Protein AF-F3BYM1-F1 (afdb_monomer_lite)

pLDDT: mean 88.43, std 6.04, range [59.56, 96.56]

Structure (mmCIF, N/CA/C/O backbone):
data_AF-F3BYM1-F1
#
_entry.id   AF-F3BYM1-F1
#
loop_
_atom_site.group_PDB
_atom_site.id
_atom_site.type_symbol
_atom_site.label_atom_id
_atom_site.label_alt_id
_atom_site.label_comp_id
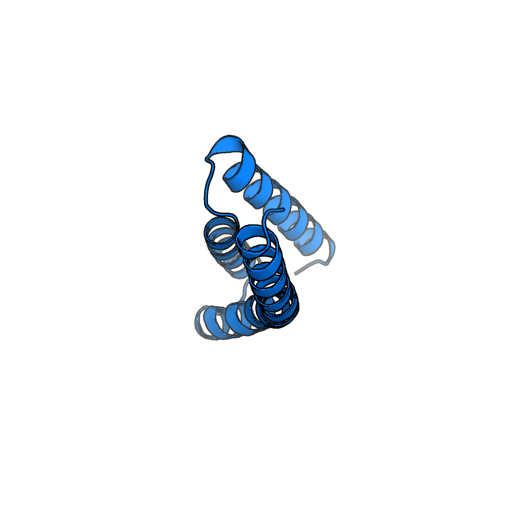_atom_site.label_asym_id
_atom_site.label_entity_id
_atom_site.label_seq_id
_atom_site.pdbx_PDB_ins_code
_atom_site.Cartn_x
_atom_site.Cartn_y
_atom_site.Cartn_z
_atom_site.occupancy
_atom_site.B_iso_or_equiv
_atom_site.auth_seq_id
_atom_site.auth_comp_id
_atom_site.auth_asym_id
_atom_site.auth_atom_id
_atom_site.pdbx_PDB_model_num
ATOM 1 N N . MET A 1 1 ? 15.312 -1.617 -15.768 1.00 59.56 1 MET A N 1
ATOM 2 C CA . MET A 1 1 ? 14.209 -0.761 -16.259 1.00 59.56 1 MET A CA 1
ATOM 3 C C . MET A 1 1 ? 14.581 0.685 -15.988 1.00 59.56 1 MET A C 1
ATOM 5 O O . MET A 1 1 ? 15.159 0.943 -14.939 1.00 59.56 1 MET A O 1
ATOM 9 N N . THR A 1 2 ? 14.337 1.608 -16.917 1.00 83.06 2 THR A N 1
ATOM 10 C CA . THR A 1 2 ? 14.634 3.030 -16.688 1.00 83.06 2 THR A CA 1
ATOM 11 C C . THR A 1 2 ? 13.706 3.591 -15.597 1.00 83.06 2 THR A C 1
ATOM 13 O O . THR A 1 2 ? 12.532 3.215 -15.563 1.00 83.06 2 THR A O 1
ATOM 16 N N . PRO A 1 3 ? 14.175 4.489 -14.707 1.00 82.31 3 PRO A N 1
ATOM 17 C CA . PRO A 1 3 ? 13.346 5.063 -13.637 1.00 82.31 3 PRO A CA 1
ATOM 18 C C . PRO A 1 3 ? 12.056 5.717 -14.153 1.00 82.31 3 PRO A C 1
ATOM 20 O O . PRO A 1 3 ? 11.002 5.606 -13.533 1.00 82.31 3 PRO A O 1
ATOM 23 N N . LEU A 1 4 ? 12.128 6.323 -15.343 1.00 86.38 4 LEU A N 1
ATOM 24 C CA . LEU A 1 4 ? 10.989 6.934 -16.027 1.00 86.38 4 LEU A CA 1
ATOM 25 C C . LEU A 1 4 ? 9.864 5.922 -16.309 1.00 86.38 4 LEU A C 1
ATOM 27 O O . LEU A 1 4 ? 8.691 6.226 -16.117 1.00 86.38 4 LEU A O 1
ATOM 31 N N . MET A 1 5 ? 10.218 4.698 -16.715 1.00 84.31 5 MET A N 1
ATOM 32 C CA . MET A 1 5 ? 9.249 3.639 -17.002 1.00 84.31 5 MET A CA 1
ATOM 33 C C . MET A 1 5 ? 8.510 3.204 -15.732 1.00 84.31 5 MET A C 1
ATOM 35 O O . MET A 1 5 ? 7.299 3.013 -15.772 1.00 84.31 5 MET A O 1
ATOM 39 N N . LEU A 1 6 ? 9.204 3.114 -14.593 1.00 84.69 6 LEU A N 1
ATOM 40 C CA . LEU A 1 6 ? 8.582 2.754 -13.314 1.00 84.69 6 LEU A CA 1
ATOM 41 C C . LEU A 1 6 ? 7.596 3.823 -12.830 1.00 84.69 6 LEU A C 1
ATOM 43 O O . LEU A 1 6 ? 6.524 3.476 -12.344 1.00 84.69 6 LEU A O 1
ATOM 47 N N . MET A 1 7 ? 7.912 5.111 -13.006 1.00 87.44 7 MET A N 1
ATOM 48 C CA . MET A 1 7 ? 6.990 6.199 -12.652 1.00 87.44 7 MET A CA 1
ATOM 49 C C . MET A 1 7 ? 5.721 6.176 -13.511 1.00 87.44 7 MET A C 1
ATOM 51 O O . MET A 1 7 ? 4.625 6.361 -12.985 1.00 87.44 7 MET A O 1
ATOM 55 N N . ILE A 1 8 ? 5.853 5.898 -14.812 1.00 90.06 8 ILE A N 1
ATOM 56 C CA . ILE A 1 8 ? 4.705 5.767 -15.720 1.00 90.06 8 ILE A CA 1
ATOM 57 C C . ILE A 1 8 ? 3.847 4.560 -15.331 1.00 90.06 8 ILE A C 1
ATOM 59 O O . ILE A 1 8 ? 2.629 4.687 -15.229 1.00 90.06 8 ILE A O 1
ATOM 63 N N . VAL A 1 9 ? 4.467 3.405 -15.064 1.00 88.50 9 VAL A N 1
ATOM 64 C CA . VAL A 1 9 ? 3.756 2.187 -14.641 1.00 88.50 9 VAL A CA 1
ATOM 65 C C . VAL A 1 9 ? 3.051 2.400 -13.297 1.00 88.50 9 VAL A C 1
ATOM 67 O O . VAL A 1 9 ? 1.897 2.004 -13.148 1.00 88.50 9 VAL A O 1
ATOM 70 N N . ALA A 1 10 ? 3.692 3.077 -12.341 1.00 87.06 10 ALA A N 1
ATOM 71 C CA . ALA A 1 10 ? 3.082 3.417 -11.058 1.00 87.06 10 ALA A CA 1
ATOM 72 C C . ALA A 1 10 ? 1.886 4.369 -11.226 1.00 87.06 10 ALA A C 1
ATOM 74 O O . ALA A 1 10 ? 0.814 4.111 -10.679 1.00 87.06 10 ALA A O 1
ATOM 75 N N . GLY A 1 11 ? 2.036 5.431 -12.024 1.00 92.12 11 GLY A N 1
ATOM 76 C CA . GLY A 1 11 ? 0.952 6.368 -12.324 1.00 92.12 11 GLY A CA 1
ATOM 77 C C . GLY A 1 11 ? -0.231 5.690 -13.020 1.00 92.12 11 GLY A C 1
ATOM 78 O O . GLY A 1 11 ? -1.380 5.881 -12.620 1.00 92.12 11 GLY A O 1
ATOM 79 N N . ALA A 1 12 ? 0.045 4.831 -14.004 1.00 92.25 12 ALA A N 1
ATOM 80 C CA . ALA A 1 12 ? -0.970 4.031 -14.683 1.00 92.25 12 ALA A CA 1
ATOM 81 C C . ALA A 1 12 ? -1.665 3.047 -13.728 1.00 92.25 12 ALA A C 1
ATOM 83 O O . ALA A 1 12 ? -2.882 2.893 -13.790 1.00 92.25 12 ALA A O 1
ATOM 84 N N . GLY A 1 13 ? -0.920 2.428 -12.807 1.00 90.75 13 GLY A N 1
ATOM 85 C CA . GLY A 1 13 ? -1.470 1.559 -11.768 1.00 90.75 13 GLY A CA 1
ATOM 86 C C . GLY A 1 13 ? -2.444 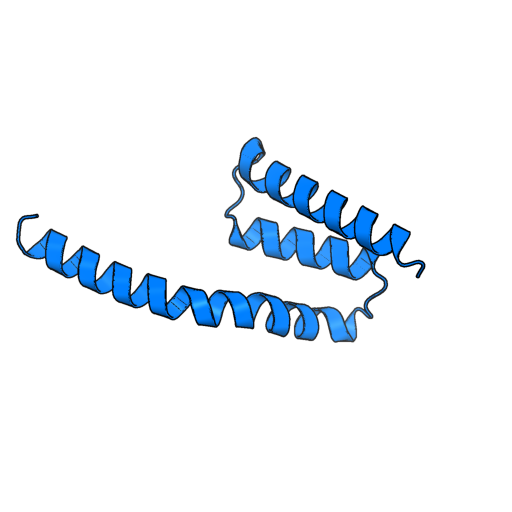2.293 -10.845 1.00 90.75 13 GLY A C 1
ATOM 87 O O . GLY A 1 13 ? -3.554 1.816 -10.621 1.00 90.75 13 GLY A O 1
ATOM 88 N N . ILE A 1 14 ? -2.082 3.487 -10.366 1.00 92.62 14 ILE A N 1
ATOM 89 C CA . ILE A 1 14 ? -2.971 4.313 -9.531 1.00 92.62 14 ILE A CA 1
ATOM 90 C C . ILE A 1 14 ? -4.233 4.701 -10.307 1.00 92.62 14 ILE A C 1
ATOM 92 O O . ILE A 1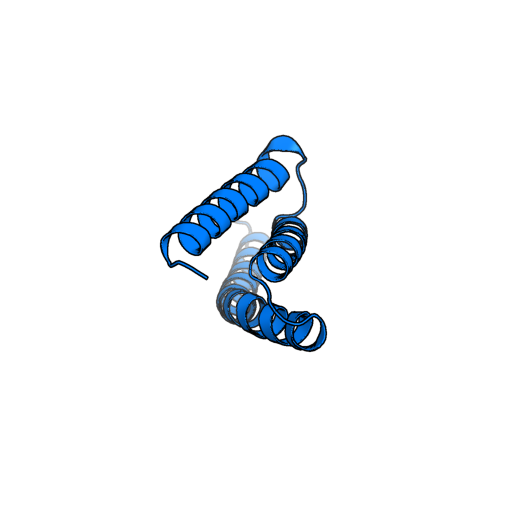 14 ? -5.340 4.554 -9.789 1.00 92.62 14 ILE A O 1
ATOM 96 N N . ALA A 1 15 ? -4.089 5.150 -11.557 1.00 93.88 15 ALA A N 1
ATOM 97 C CA . ALA A 1 15 ? -5.228 5.492 -12.405 1.00 93.88 15 ALA A CA 1
ATOM 98 C C . ALA A 1 15 ? -6.162 4.288 -12.621 1.00 93.88 15 ALA A C 1
ATOM 100 O O . ALA A 1 15 ? -7.380 4.427 -12.511 1.00 93.88 15 ALA A O 1
ATOM 101 N N . LEU A 1 16 ? -5.598 3.100 -12.860 1.00 92.44 16 LEU A N 1
ATOM 102 C CA . LEU A 1 16 ? -6.349 1.857 -13.014 1.00 92.44 16 LEU A CA 1
ATOM 103 C C . LEU A 1 16 ? -7.088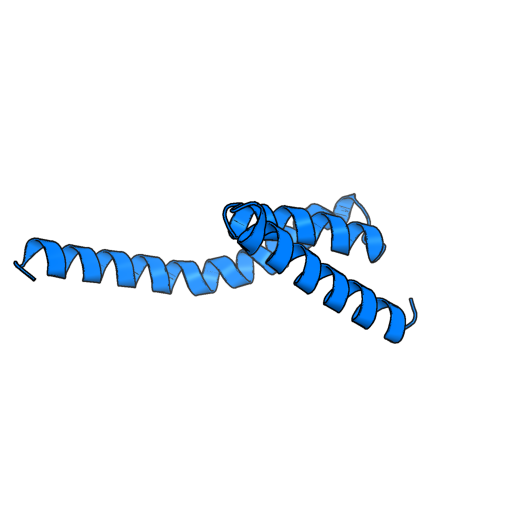 1.477 -11.722 1.00 92.44 16 LEU A C 1
ATOM 105 O O . LEU A 1 16 ? -8.267 1.134 -11.779 1.00 92.44 16 LEU A O 1
ATOM 109 N N . LEU A 1 17 ? -6.439 1.592 -10.559 1.00 91.12 17 LEU A N 1
ATOM 110 C CA . LEU A 1 17 ? -7.059 1.336 -9.255 1.00 91.12 17 LEU A CA 1
ATOM 111 C C . LEU A 1 17 ? -8.246 2.265 -9.022 1.00 91.12 17 LEU A C 1
ATOM 113 O O . LEU A 1 17 ? -9.347 1.793 -8.735 1.00 91.12 17 LEU A O 1
ATOM 117 N N . LEU A 1 18 ? -8.040 3.573 -9.185 1.00 92.94 18 LEU A N 1
ATOM 118 C CA . LEU A 1 18 ? -9.102 4.564 -9.024 1.00 92.94 18 LEU A CA 1
ATOM 119 C C . LEU A 1 18 ? -10.250 4.296 -9.995 1.00 92.94 18 LEU A C 1
ATOM 121 O O . LEU A 1 18 ? -11.411 4.349 -9.603 1.00 92.94 18 LEU A O 1
ATOM 125 N N . PHE A 1 19 ? -9.951 3.934 -11.240 1.00 94.12 19 PHE A N 1
ATOM 126 C CA . PHE A 1 19 ? -10.966 3.587 -12.224 1.00 94.12 19 PHE A CA 1
ATOM 127 C C . PHE A 1 19 ? -11.781 2.346 -11.825 1.00 94.12 19 PHE A C 1
ATOM 129 O O . PHE A 1 19 ? -13.010 2.371 -11.922 1.00 94.12 19 PHE A O 1
ATOM 136 N N . LEU A 1 20 ? -11.137 1.284 -11.327 1.00 90.50 20 LEU A N 1
ATOM 137 C CA . LEU A 1 20 ? -11.826 0.077 -10.850 1.00 90.50 20 LEU A CA 1
ATOM 138 C C . LEU A 1 20 ? -12.736 0.369 -9.650 1.00 90.50 20 LEU A C 1
ATOM 140 O O . LEU A 1 20 ? -13.870 -0.110 -9.604 1.00 90.50 20 LEU A O 1
ATOM 144 N N . VAL A 1 21 ? -12.260 1.164 -8.694 1.00 93.06 21 VAL A N 1
ATOM 145 C CA . VAL A 1 21 ? -13.019 1.480 -7.477 1.00 93.06 21 VAL A CA 1
ATOM 146 C C . VAL A 1 21 ? -14.163 2.450 -7.775 1.00 93.06 21 VAL A C 1
ATOM 148 O O . VAL A 1 21 ? -15.290 2.219 -7.348 1.00 93.06 21 VAL A O 1
ATOM 151 N N . LEU A 1 22 ? -13.907 3.514 -8.540 1.00 92.75 22 LEU A N 1
ATOM 152 C CA . LEU A 1 22 ? -14.887 4.576 -8.777 1.00 92.75 22 LEU A CA 1
ATOM 153 C C . LEU A 1 22 ? -15.930 4.193 -9.832 1.00 92.75 22 LEU A C 1
ATOM 155 O O . LEU A 1 22 ? -17.113 4.468 -9.646 1.00 92.75 22 LEU A O 1
ATOM 159 N N . LYS A 1 23 ? -15.515 3.567 -10.943 1.00 91.12 23 LYS A N 1
ATOM 160 C CA . LYS A 1 23 ? -16.425 3.254 -12.057 1.00 91.12 23 LYS A CA 1
ATOM 161 C C . LYS A 1 23 ? -17.095 1.896 -11.900 1.00 91.12 23 LYS A C 1
ATOM 163 O O . LYS A 1 23 ? -18.306 1.794 -12.067 1.00 91.12 23 LYS A O 1
ATOM 168 N N . TYR A 1 24 ? -16.315 0.862 -11.594 1.00 88.50 24 TYR A N 1
ATOM 169 C CA . TYR A 1 24 ? -16.821 -0.511 -11.498 1.00 88.50 24 TYR A CA 1
ATOM 170 C C . TYR A 1 24 ? -17.280 -0.899 -10.090 1.00 88.50 24 TYR A C 1
ATOM 172 O O . TYR A 1 24 ? -17.821 -1.987 -9.916 1.00 88.50 24 TYR A O 1
ATOM 180 N N . LYS A 1 25 ? -17.106 -0.016 -9.095 1.00 84.62 25 LYS A N 1
ATOM 181 C CA . LYS A 1 25 ? -17.509 -0.244 -7.699 1.00 84.62 25 LYS A CA 1
ATOM 182 C C . LYS A 1 25 ? -16.935 -1.537 -7.107 1.00 84.62 25 LYS A C 1
ATOM 184 O O . LYS A 1 25 ? -17.566 -2.166 -6.260 1.00 84.62 25 LYS A O 1
ATOM 189 N N . PHE A 1 26 ? -15.740 -1.944 -7.539 1.00 87.06 26 PHE A N 1
ATOM 190 C CA . PHE A 1 26 ? -15.044 -3.059 -6.900 1.00 87.06 26 PHE A CA 1
ATOM 191 C C . PHE A 1 26 ? -14.700 -2.707 -5.449 1.00 87.06 26 PHE A C 1
ATOM 193 O O . PHE A 1 26 ? -14.311 -1.575 -5.152 1.00 87.06 26 PHE A O 1
ATOM 200 N N . GLN A 1 27 ? -14.775 -3.704 -4.560 1.00 88.50 27 GLN A N 1
ATOM 201 C CA . GLN A 1 27 ? -14.238 -3.609 -3.202 1.00 88.50 27 GLN A CA 1
ATOM 202 C C . GLN A 1 27 ? -12.781 -3.104 -3.290 1.00 88.50 27 GLN A C 1
ATOM 204 O O . GLN A 1 27 ? -11.980 -3.745 -3.982 1.00 88.50 27 GLN A O 1
ATOM 209 N N . PRO A 1 28 ? -12.399 -2.013 -2.594 1.00 87.38 28 PRO A N 1
ATOM 210 C CA . PRO A 1 28 ? -11.070 -1.403 -2.723 1.00 87.38 28 PRO A CA 1
ATOM 211 C C . PRO A 1 28 ? -9.921 -2.394 -2.541 1.00 87.38 28 PRO A C 1
ATOM 213 O O . PRO A 1 28 ? -8.919 -2.337 -3.244 1.00 87.38 28 PRO A O 1
ATOM 216 N N . PHE A 1 29 ? -10.110 -3.357 -1.641 1.00 86.12 29 PHE A N 1
ATOM 217 C CA . PHE A 1 29 ? -9.168 -4.437 -1.384 1.00 86.12 29 PHE A CA 1
ATOM 218 C C . PHE A 1 29 ? -8.934 -5.333 -2.609 1.00 86.12 29 PHE A C 1
ATOM 220 O O . PHE A 1 29 ? -7.795 -5.605 -2.976 1.00 86.12 29 PHE A O 1
ATOM 227 N N . VAL A 1 30 ? -10.013 -5.763 -3.267 1.00 88.31 30 VAL A N 1
ATOM 228 C CA . VAL A 1 30 ? -9.958 -6.636 -4.449 1.00 88.31 30 VAL A CA 1
ATOM 229 C C . VAL A 1 30 ? -9.353 -5.883 -5.631 1.00 88.31 30 VAL A C 1
ATOM 231 O O . VAL A 1 30 ? -8.507 -6.426 -6.338 1.00 88.31 30 VAL A O 1
ATOM 234 N N . ALA A 1 31 ? -9.731 -4.613 -5.806 1.00 90.81 31 ALA A N 1
ATOM 235 C CA . ALA A 1 31 ? -9.153 -3.746 -6.826 1.00 90.81 31 ALA A CA 1
ATOM 236 C C . ALA A 1 31 ? -7.644 -3.546 -6.612 1.00 90.81 31 ALA A C 1
ATOM 238 O O . ALA A 1 31 ? -6.870 -3.679 -7.557 1.00 90.81 31 ALA A O 1
ATOM 239 N N . LEU A 1 32 ? -7.214 -3.290 -5.372 1.00 88.88 32 LEU A N 1
ATOM 240 C CA . LEU A 1 32 ? -5.801 -3.146 -5.022 1.00 88.88 32 LEU A CA 1
ATOM 241 C C . LEU A 1 32 ? -5.013 -4.420 -5.329 1.00 88.88 32 LEU A C 1
ATOM 243 O O . LEU A 1 32 ? -3.930 -4.347 -5.902 1.00 88.88 32 LEU A O 1
ATOM 247 N N . MET A 1 33 ? -5.571 -5.582 -4.996 1.00 88.75 33 MET A N 1
ATOM 248 C CA . MET A 1 33 ? -4.933 -6.874 -5.228 1.00 88.75 33 MET A CA 1
ATOM 249 C C . MET A 1 33 ? -4.757 -7.151 -6.731 1.00 88.75 33 MET A C 1
ATOM 251 O O . MET A 1 33 ? -3.659 -7.480 -7.172 1.00 88.75 33 MET A O 1
ATOM 255 N N . LEU A 1 34 ? -5.803 -6.923 -7.534 1.00 90.56 34 LEU A N 1
ATOM 256 C CA . LEU A 1 34 ? -5.755 -7.043 -8.996 1.00 90.56 34 LEU A CA 1
ATOM 257 C C . LEU A 1 34 ? -4.726 -6.101 -9.624 1.00 90.56 34 LEU A C 1
ATOM 259 O O . LEU A 1 34 ? -3.890 -6.528 -10.418 1.00 90.56 34 LEU A O 1
ATOM 263 N N . VAL A 1 35 ? -4.765 -4.820 -9.257 1.00 91.19 35 VAL A N 1
ATOM 264 C CA . VAL A 1 35 ? -3.836 -3.822 -9.795 1.00 91.19 35 VAL A CA 1
ATOM 265 C C . VAL A 1 35 ? -2.404 -4.133 -9.381 1.00 91.19 35 VAL A C 1
ATOM 267 O O . VAL A 1 35 ? -1.507 -4.024 -10.211 1.00 91.19 35 VAL A O 1
ATOM 270 N N . SER A 1 36 ? -2.175 -4.575 -8.142 1.00 87.69 36 SER A N 1
ATOM 271 C CA . SER A 1 36 ? -0.841 -4.956 -7.678 1.00 87.69 36 SER A CA 1
ATOM 272 C C . SER A 1 36 ? -0.269 -6.129 -8.474 1.00 87.69 36 SER A C 1
ATOM 274 O O . SER A 1 36 ? 0.921 -6.112 -8.778 1.00 87.69 36 SER A O 1
ATOM 276 N N . ILE A 1 37 ? -1.092 -7.118 -8.845 1.00 89.44 37 ILE A N 1
ATOM 277 C CA . ILE A 1 37 ? -0.669 -8.230 -9.710 1.00 89.44 37 ILE A CA 1
ATOM 278 C C . ILE A 1 37 ? -0.274 -7.695 -11.087 1.00 89.44 37 ILE A C 1
ATOM 280 O O . ILE A 1 37 ? 0.818 -7.982 -11.571 1.00 89.44 37 ILE A O 1
ATOM 284 N N . ILE A 1 38 ? -1.135 -6.881 -11.705 1.00 89.88 38 ILE A N 1
ATOM 285 C CA . ILE A 1 38 ? -0.895 -6.319 -13.041 1.00 89.88 38 ILE A CA 1
ATOM 286 C C . ILE A 1 38 ? 0.392 -5.486 -13.050 1.00 89.88 38 ILE A C 1
ATOM 288 O O . ILE A 1 38 ? 1.249 -5.674 -13.911 1.00 89.88 38 ILE A O 1
ATOM 292 N N . VAL A 1 39 ? 0.558 -4.596 -12.070 1.00 89.50 39 VAL A N 1
ATOM 293 C CA . VAL A 1 39 ? 1.738 -3.734 -11.943 1.00 89.50 39 VAL A CA 1
ATOM 294 C C . VAL A 1 39 ? 3.001 -4.558 -11.706 1.00 89.50 39 VAL A C 1
ATOM 296 O O . VAL A 1 39 ? 4.014 -4.283 -12.341 1.00 89.50 39 VAL A O 1
ATOM 299 N N . ALA A 1 40 ? 2.959 -5.582 -10.850 1.00 87.12 40 ALA A N 1
ATOM 300 C CA . ALA A 1 40 ? 4.118 -6.430 -10.574 1.00 87.12 40 ALA A CA 1
ATOM 301 C C . ALA A 1 40 ? 4.561 -7.237 -11.806 1.00 87.12 40 ALA A C 1
ATOM 303 O O . ALA A 1 40 ? 5.759 -7.326 -12.083 1.00 87.12 40 ALA A O 1
ATOM 304 N N . LEU A 1 41 ? 3.609 -7.756 -12.588 1.00 86.44 41 LEU A N 1
ATOM 305 C CA . LEU A 1 41 ? 3.901 -8.442 -13.849 1.00 86.44 41 LEU A CA 1
ATOM 306 C C . LEU A 1 41 ? 4.523 -7.487 -14.878 1.00 86.44 41 LEU A C 1
ATOM 308 O O . LEU A 1 41 ? 5.530 -7.820 -15.498 1.00 86.44 41 LEU A O 1
ATOM 312 N N . VAL A 1 42 ? 3.973 -6.276 -15.022 1.00 86.19 42 VAL A N 1
ATOM 313 C CA . VAL A 1 42 ? 4.505 -5.247 -15.936 1.00 86.19 42 VAL A CA 1
ATOM 314 C C . VAL A 1 42 ? 5.879 -4.740 -15.483 1.00 86.19 42 VAL A C 1
ATOM 316 O O . VAL A 1 42 ? 6.728 -4.448 -16.321 1.00 86.19 42 VAL A O 1
ATOM 319 N N . ALA A 1 43 ? 6.127 -4.673 -14.174 1.00 84.38 43 ALA A N 1
ATOM 320 C CA . ALA A 1 43 ? 7.409 -4.288 -13.587 1.00 84.38 43 ALA A CA 1
ATOM 321 C C . ALA A 1 43 ? 8.481 -5.397 -13.648 1.00 84.38 43 ALA A C 1
ATOM 323 O O . ALA A 1 43 ? 9.611 -5.177 -13.215 1.00 84.38 43 ALA A O 1
ATOM 324 N N . GLY A 1 44 ? 8.162 -6.579 -14.188 1.00 82.12 44 GLY A N 1
ATOM 325 C CA . GLY A 1 44 ? 9.122 -7.670 -14.370 1.00 82.12 44 GLY A CA 1
ATOM 326 C C . GLY A 1 44 ? 9.457 -8.443 -13.092 1.00 82.12 44 GLY A C 1
ATOM 327 O O . GLY A 1 44 ? 10.526 -9.051 -13.011 1.00 82.12 44 GLY A O 1
ATOM 328 N N . VAL A 1 45 ? 8.570 -8.432 -12.091 1.00 82.88 45 VAL A N 1
ATOM 329 C CA . VAL A 1 45 ? 8.713 -9.273 -10.894 1.00 82.88 45 VAL A CA 1
ATOM 330 C C . VAL A 1 45 ? 8.551 -10.740 -11.297 1.00 82.88 45 VAL A C 1
ATOM 332 O O . VAL A 1 45 ? 7.642 -11.093 -12.051 1.00 82.88 45 VAL A O 1
ATOM 335 N N . LYS A 1 46 ? 9.433 -11.617 -10.801 1.00 85.44 46 LYS A N 1
ATOM 336 C CA . LYS A 1 46 ? 9.319 -13.057 -11.057 1.00 85.44 46 LYS A CA 1
ATOM 337 C C . LYS A 1 46 ? 7.993 -13.575 -10.483 1.00 85.44 46 LYS A C 1
ATOM 339 O O . LYS A 1 46 ? 7.681 -13.255 -9.338 1.00 85.44 46 LYS A O 1
ATOM 344 N N . PRO A 1 47 ? 7.251 -14.440 -11.200 1.00 76.62 47 PRO A N 1
ATOM 345 C CA . PRO A 1 47 ? 5.981 -14.979 -10.707 1.00 76.62 47 PRO A CA 1
ATOM 346 C C . PRO A 1 47 ? 6.096 -15.693 -9.353 1.00 76.62 47 PRO A C 1
ATOM 348 O O . PRO A 1 47 ? 5.167 -15.641 -8.555 1.00 76.62 47 PRO A O 1
ATOM 351 N N . ALA A 1 48 ? 7.249 -16.314 -9.080 1.00 84.19 48 ALA A N 1
ATOM 352 C CA . ALA A 1 48 ? 7.536 -16.969 -7.804 1.00 84.19 48 ALA A CA 1
ATOM 353 C C . ALA A 1 48 ? 7.601 -15.986 -6.618 1.00 84.19 48 ALA A C 1
ATOM 355 O O . ALA A 1 48 ? 7.199 -16.339 -5.516 1.00 84.19 48 ALA A O 1
ATOM 356 N N . ASP A 1 49 ? 8.043 -14.748 -6.857 1.00 85.44 49 ASP A N 1
ATOM 357 C CA . ASP A 1 49 ? 8.197 -13.713 -5.827 1.00 85.44 49 ASP A CA 1
ATOM 358 C C . ASP A 1 49 ? 6.951 -12.814 -5.719 1.00 85.44 49 ASP A C 1
ATOM 360 O O . ASP A 1 49 ? 6.871 -11.942 -4.848 1.00 85.44 49 ASP A O 1
ATOM 364 N N . LEU A 1 50 ? 5.970 -13.005 -6.610 1.00 84.88 50 LEU A N 1
ATOM 365 C CA . LEU A 1 50 ? 4.767 -12.181 -6.708 1.00 84.88 50 LEU A CA 1
ATOM 366 C C . LEU A 1 50 ? 3.958 -12.228 -5.408 1.00 84.88 50 LEU A C 1
ATOM 368 O O . LEU A 1 50 ? 3.633 -11.183 -4.851 1.00 84.88 50 LEU A O 1
ATOM 372 N N . VAL A 1 51 ? 3.687 -13.436 -4.903 1.00 84.50 51 VAL A N 1
ATOM 373 C CA . VAL A 1 51 ? 2.896 -13.647 -3.681 1.00 84.50 51 VAL A CA 1
ATOM 374 C C . VAL A 1 51 ? 3.595 -13.014 -2.482 1.00 84.50 51 VAL A C 1
ATOM 376 O O . VAL A 1 51 ? 2.990 -12.208 -1.787 1.00 84.50 51 VAL A O 1
ATOM 379 N N . THR A 1 52 ? 4.892 -13.270 -2.301 1.00 86.25 52 THR A N 1
ATOM 380 C CA . THR A 1 52 ? 5.676 -12.707 -1.191 1.00 86.25 52 THR A CA 1
ATOM 381 C C . THR A 1 52 ? 5.745 -11.180 -1.244 1.00 86.25 52 THR A C 1
ATOM 383 O O . THR A 1 52 ? 5.630 -10.510 -0.218 1.00 86.25 52 THR A O 1
ATOM 386 N N . THR A 1 53 ? 5.885 -10.601 -2.440 1.00 85.81 53 THR A N 1
ATOM 387 C CA . THR A 1 53 ? 5.903 -9.141 -2.624 1.00 85.81 53 THR A CA 1
ATOM 388 C C . THR A 1 53 ? 4.541 -8.523 -2.301 1.00 85.81 53 THR A C 1
ATOM 390 O O . THR A 1 53 ? 4.468 -7.479 -1.647 1.00 85.81 53 THR A O 1
ATOM 393 N N . MET A 1 54 ? 3.455 -9.177 -2.721 1.00 85.19 54 MET A N 1
ATOM 394 C CA . MET A 1 54 ? 2.090 -8.751 -2.421 1.00 85.19 54 MET A CA 1
ATOM 395 C C . MET A 1 54 ? 1.772 -8.859 -0.931 1.00 85.19 54 MET A C 1
ATOM 397 O O . MET A 1 54 ? 1.299 -7.888 -0.349 1.00 85.19 54 MET A O 1
ATOM 401 N N . GLU A 1 55 ? 2.061 -9.997 -0.301 1.00 84.94 55 GLU A N 1
ATOM 402 C CA . GLU A 1 55 ? 1.866 -10.206 1.137 1.00 84.94 55 GLU A CA 1
ATOM 403 C C . GLU A 1 55 ? 2.684 -9.210 1.961 1.00 84.94 55 GLU A C 1
ATOM 405 O O . GLU A 1 55 ? 2.169 -8.641 2.920 1.00 84.94 55 GLU A O 1
ATOM 410 N N . GLY A 1 56 ? 3.921 -8.916 1.554 1.00 86.94 56 GLY A N 1
ATOM 411 C CA . GLY A 1 56 ? 4.753 -7.911 2.212 1.00 86.94 56 GLY A CA 1
ATOM 412 C C . GLY A 1 56 ? 4.165 -6.500 2.122 1.00 86.94 56 GLY A C 1
ATOM 413 O O . GLY A 1 56 ? 4.011 -5.820 3.139 1.00 86.94 56 GLY A O 1
ATOM 414 N N . GLY A 1 57 ? 3.810 -6.046 0.916 1.00 84.69 57 GLY A N 1
ATOM 415 C CA . GLY A 1 57 ? 3.269 -4.701 0.701 1.00 84.69 57 GLY A CA 1
ATOM 416 C C . GLY A 1 57 ? 1.869 -4.521 1.291 1.00 84.69 57 GLY A C 1
ATOM 417 O O . GLY A 1 57 ? 1.618 -3.597 2.066 1.00 84.69 57 GLY A O 1
ATOM 418 N N . MET A 1 58 ? 0.959 -5.430 0.950 1.00 84.12 58 MET A N 1
ATOM 419 C CA . MET A 1 58 ? -0.430 -5.403 1.392 1.00 84.12 58 MET A CA 1
ATOM 420 C C . MET A 1 58 ? -0.544 -5.715 2.884 1.00 84.12 58 MET A C 1
ATOM 422 O O . MET A 1 58 ? -1.237 -4.995 3.598 1.00 84.12 58 MET A O 1
ATOM 426 N N . GLY A 1 59 ? 0.178 -6.721 3.381 1.00 84.38 59 GLY A N 1
ATOM 427 C CA . GLY A 1 59 ? 0.181 -7.111 4.791 1.00 84.38 59 GLY A CA 1
ATOM 428 C C . GLY A 1 59 ? 0.722 -6.020 5.710 1.00 84.38 59 GLY A C 1
ATOM 429 O O . GLY A 1 59 ? 0.173 -5.818 6.789 1.00 84.38 59 GLY A O 1
ATOM 430 N N . LYS A 1 60 ? 1.715 -5.234 5.274 1.00 87.31 60 LYS A N 1
ATOM 431 C CA . LYS A 1 60 ? 2.184 -4.066 6.037 1.00 87.31 60 LYS A CA 1
ATOM 432 C C . LYS A 1 60 ? 1.096 -2.999 6.177 1.00 87.31 60 LYS A C 1
ATOM 434 O O . LYS A 1 60 ? 0.858 -2.501 7.277 1.00 87.31 60 LYS A O 1
ATOM 439 N N . THR A 1 61 ? 0.426 -2.657 5.078 1.00 87.50 61 THR A N 1
ATOM 440 C CA . THR A 1 61 ? -0.644 -1.648 5.086 1.00 87.50 61 THR A CA 1
ATOM 441 C C . THR A 1 61 ? -1.857 -2.134 5.875 1.00 87.50 61 THR A C 1
ATOM 443 O O . THR A 1 61 ? -2.386 -1.404 6.712 1.00 87.50 61 THR A O 1
ATOM 446 N N . LEU A 1 62 ? -2.271 -3.383 5.662 1.00 86.94 62 LEU A N 1
ATOM 447 C CA . LEU A 1 62 ? -3.391 -3.984 6.375 1.00 86.94 62 LEU A CA 1
ATOM 448 C C . LEU A 1 62 ? -3.093 -4.186 7.848 1.00 86.94 62 LEU A C 1
ATOM 450 O O . LEU A 1 62 ? -3.967 -3.912 8.649 1.00 86.94 62 LEU A O 1
ATOM 454 N N . GLY A 1 63 ? -1.887 -4.598 8.230 1.00 88.75 63 GLY A N 1
ATOM 455 C CA . GLY A 1 63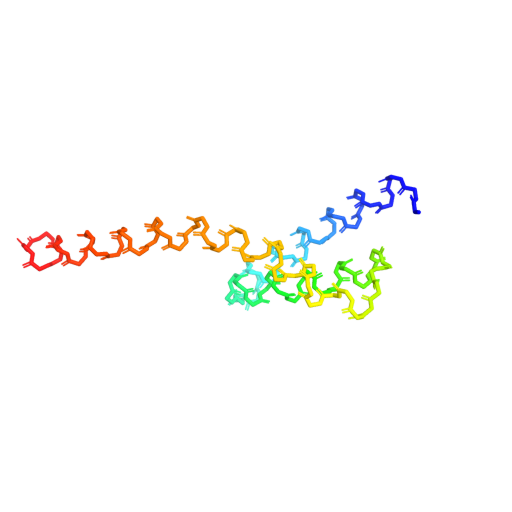 ? -1.517 -4.739 9.637 1.00 88.75 63 GLY A CA 1
ATOM 456 C C . GLY A 1 63 ? -1.624 -3.412 10.390 1.00 88.75 63 GLY A C 1
ATOM 457 O O . GLY A 1 63 ? -2.177 -3.368 11.487 1.00 88.75 63 GLY A O 1
ATOM 458 N N . HIS A 1 64 ? -1.173 -2.313 9.774 1.00 88.94 64 HIS A N 1
ATOM 459 C CA . HIS A 1 64 ? -1.288 -0.981 10.367 1.00 88.94 64 HIS A CA 1
ATOM 460 C C . HIS A 1 64 ? -2.747 -0.522 10.486 1.00 88.94 64 HIS A C 1
ATOM 462 O O . HIS A 1 64 ? -3.187 -0.080 11.548 1.00 88.94 64 HIS A O 1
ATOM 468 N N . ILE A 1 65 ? -3.512 -0.652 9.401 1.00 92.06 65 ILE A N 1
ATOM 469 C CA . ILE A 1 65 ? -4.898 -0.186 9.350 1.00 92.06 65 ILE A CA 1
ATOM 470 C C . ILE A 1 65 ? -5.834 -1.104 10.162 1.00 92.06 65 ILE A C 1
ATOM 472 O O . ILE A 1 65 ? -6.796 -0.617 10.749 1.00 92.06 65 ILE A O 1
ATOM 476 N N . ALA A 1 66 ? -5.555 -2.407 10.264 1.00 91.62 66 ALA A N 1
ATOM 477 C CA . ALA A 1 66 ? -6.411 -3.384 10.940 1.00 91.62 66 ALA A CA 1
ATOM 478 C C . ALA A 1 66 ? -6.592 -3.078 12.425 1.00 91.62 66 ALA A C 1
ATOM 480 O O . ALA A 1 66 ? -7.709 -3.180 12.920 1.00 91.62 66 ALA A O 1
ATOM 481 N N . ILE A 1 67 ? -5.533 -2.660 13.126 1.00 94.44 67 ILE A N 1
ATOM 482 C CA . ILE A 1 67 ? -5.633 -2.279 14.543 1.00 94.44 67 ILE A CA 1
ATOM 483 C C . ILE A 1 67 ? -6.538 -1.054 14.692 1.00 94.44 67 ILE A C 1
ATOM 485 O O . ILE A 1 67 ? -7.446 -1.054 15.520 1.00 94.44 67 ILE A O 1
ATOM 489 N N . ILE A 1 68 ? -6.326 -0.030 13.861 1.00 94.81 68 ILE A N 1
ATOM 490 C CA . ILE A 1 68 ? -7.104 1.215 13.897 1.00 94.81 68 ILE A CA 1
ATOM 491 C C . ILE A 1 68 ? -8.584 0.927 13.613 1.00 94.81 68 ILE A C 1
ATOM 493 O O . ILE A 1 68 ? -9.450 1.382 14.357 1.00 94.81 68 ILE A O 1
ATOM 497 N N . ILE A 1 69 ? -8.878 0.131 12.580 1.00 93.19 69 ILE A N 1
ATOM 498 C CA . ILE A 1 69 ? -10.248 -0.266 12.232 1.00 93.19 69 ILE A CA 1
ATOM 499 C C . ILE A 1 69 ? -10.869 -1.120 13.341 1.00 93.19 69 ILE A C 1
ATOM 501 O O . ILE A 1 69 ? -12.013 -0.875 13.707 1.00 93.19 69 ILE A O 1
ATOM 505 N N . ALA A 1 70 ? -10.143 -2.095 13.894 1.00 94.94 70 ALA A N 1
ATOM 506 C CA . ALA A 1 70 ? -10.665 -2.981 14.933 1.00 94.94 70 ALA A CA 1
ATOM 507 C C . ALA A 1 70 ? -11.012 -2.213 16.215 1.00 94.94 70 ALA A C 1
ATOM 509 O O . ALA A 1 70 ? -12.112 -2.370 16.743 1.00 94.94 70 ALA A O 1
ATOM 510 N N . LEU A 1 71 ? -10.111 -1.347 16.693 1.00 96.56 71 LEU A N 1
ATOM 511 C CA . LEU A 1 71 ? -10.390 -0.500 17.853 1.00 96.56 71 LEU A CA 1
ATOM 512 C C . LEU A 1 71 ? -11.530 0.482 17.558 1.00 96.56 71 LEU A C 1
ATOM 514 O O . LEU A 1 71 ? -12.451 0.598 18.362 1.00 96.56 71 LEU A O 1
ATOM 518 N N . GLY A 1 72 ? -11.517 1.136 16.393 1.00 94.88 72 GLY A N 1
ATOM 519 C CA . GLY A 1 72 ? -12.578 2.054 15.977 1.00 94.88 72 GLY A CA 1
ATOM 520 C C . GLY A 1 72 ? -13.951 1.382 15.903 1.00 94.88 72 GLY A C 1
ATOM 521 O O . GLY A 1 72 ? -14.931 1.945 16.382 1.00 94.88 72 GLY A O 1
ATOM 522 N N . ALA A 1 73 ? -14.021 0.154 15.386 1.00 95.88 73 ALA A N 1
ATOM 523 C CA . ALA A 1 73 ? -15.246 -0.637 15.340 1.00 95.88 73 ALA A CA 1
ATOM 524 C C . ALA A 1 73 ? -15.738 -1.029 16.743 1.00 95.88 73 ALA A C 1
ATOM 526 O O . ALA A 1 73 ? -16.935 -0.946 17.008 1.00 95.88 73 ALA A O 1
ATOM 527 N N . MET A 1 74 ? -14.835 -1.404 17.660 1.00 96.56 74 MET A N 1
ATOM 528 C CA . MET A 1 74 ? -15.200 -1.689 19.054 1.00 96.56 74 MET A CA 1
ATOM 529 C C . MET A 1 74 ? -15.752 -0.449 19.765 1.00 96.56 74 MET A C 1
ATOM 531 O O . MET A 1 74 ? -16.803 -0.533 20.396 1.00 96.56 74 MET A O 1
ATOM 535 N N . ILE A 1 75 ? -15.096 0.708 19.626 1.00 95.75 75 ILE A N 1
ATOM 536 C CA . ILE A 1 75 ? -15.583 1.972 20.197 1.00 95.75 75 ILE A CA 1
ATOM 537 C C . ILE A 1 75 ? -16.918 2.377 19.565 1.00 95.75 75 ILE A C 1
ATOM 539 O O . ILE A 1 75 ? -17.853 2.715 20.286 1.00 95.75 75 ILE A O 1
ATOM 543 N N . GLY A 1 76 ? -17.043 2.275 18.239 1.00 95.44 76 GLY A N 1
ATOM 544 C CA . GLY A 1 76 ? -18.293 2.545 17.529 1.00 95.44 76 GLY A CA 1
ATOM 545 C C . GLY A 1 76 ? -19.442 1.678 18.040 1.00 95.44 76 GLY A C 1
ATOM 546 O O . GLY A 1 76 ? -20.531 2.188 18.291 1.00 95.44 76 GLY A O 1
ATOM 547 N N . ARG A 1 77 ? -19.181 0.390 18.302 1.00 94.94 77 ARG A N 1
ATOM 548 C CA . ARG A 1 77 ? -20.183 -0.521 18.862 1.00 94.94 77 ARG A CA 1
ATOM 549 C C . ARG A 1 77 ? -20.577 -0.165 20.294 1.00 94.94 77 ARG A C 1
ATOM 551 O O . ARG A 1 77 ? -21.747 -0.278 20.643 1.00 94.94 77 ARG A O 1
ATOM 558 N N . ILE A 1 78 ? -19.624 0.255 21.126 1.00 95.81 78 ILE A N 1
ATOM 559 C CA . ILE A 1 78 ? -19.909 0.711 22.495 1.00 95.81 78 ILE A CA 1
ATOM 560 C C . ILE A 1 78 ? -20.810 1.953 22.468 1.00 95.81 78 ILE A C 1
ATOM 562 O O . ILE A 1 78 ? -21.748 2.034 23.260 1.00 95.81 78 ILE A O 1
ATOM 566 N N . ILE A 1 79 ? -20.563 2.888 21.545 1.00 95.75 79 ILE A N 1
ATOM 567 C CA . ILE A 1 79 ? -21.381 4.097 21.371 1.00 95.75 79 ILE A CA 1
ATOM 568 C C . ILE A 1 79 ? -22.804 3.731 20.928 1.00 95.75 79 ILE A C 1
ATOM 570 O O . ILE A 1 79 ? -23.757 4.169 21.567 1.00 95.75 79 ILE A O 1
ATOM 574 N N . GLU A 1 80 ? -22.945 2.864 19.920 1.00 96.06 80 GLU A N 1
ATOM 575 C CA . GLU A 1 80 ? -24.246 2.392 19.414 1.00 96.06 80 GLU A CA 1
ATOM 576 C C . GLU A 1 80 ? -25.082 1.711 20.515 1.00 96.06 80 GLU A C 1
ATOM 578 O O . GLU A 1 80 ? -26.291 1.901 20.611 1.00 96.06 80 GLU A O 1
ATOM 583 N N . LEU A 1 81 ? -24.437 0.933 21.391 1.00 94.31 81 LEU A N 1
ATOM 584 C CA . LEU A 1 81 ? -25.102 0.277 22.522 1.00 94.31 81 LEU A CA 1
ATOM 585 C C . LEU A 1 81 ? -25.446 1.239 23.670 1.00 94.31 81 LEU A C 1
ATOM 587 O O . LEU A 1 81 ? -26.363 0.957 24.437 1.00 94.31 81 LEU A O 1
ATOM 591 N N . SER A 1 82 ? -24.726 2.357 23.802 1.00 88.88 82 SER A N 1
ATOM 592 C CA . SER A 1 82 ? -24.918 3.334 24.885 1.00 88.88 82 SER A CA 1
ATOM 593 C C . SER A 1 82 ? -26.002 4.377 24.577 1.00 88.88 82 SER A C 1
ATOM 595 O O . SER A 1 82 ? -26.203 5.297 25.369 1.00 88.88 82 SER A O 1
ATOM 597 N N . GLY A 1 83 ? -26.714 4.237 23.454 1.00 81.75 83 GLY A N 1
ATOM 598 C CA . GLY A 1 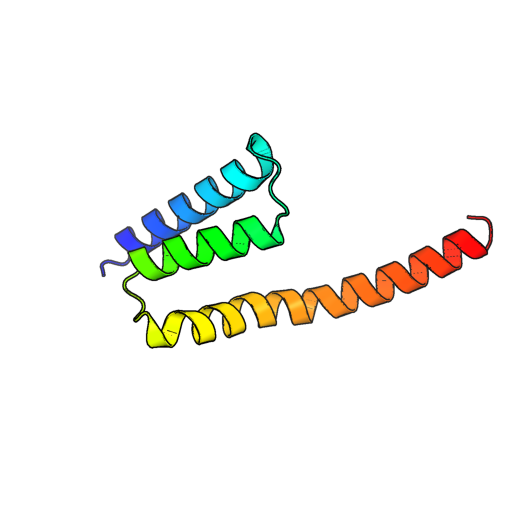83 ? -27.774 5.160 23.040 1.00 81.75 83 GLY A CA 1
ATOM 599 C C . GLY A 1 83 ? -27.267 6.427 22.349 1.00 81.75 83 GLY A C 1
ATOM 600 O O . GLY A 1 83 ? -27.965 7.442 22.377 1.00 81.75 83 GLY A O 1
ATOM 601 N N . GLY A 1 84 ? -26.057 6.372 21.778 1.00 62.16 84 GLY A N 1
ATOM 602 C CA . GLY A 1 84 ? -25.586 7.328 20.773 1.00 62.16 84 GLY A CA 1
ATOM 603 C C . GLY A 1 84 ? -26.110 7.013 19.378 1.00 62.16 84 GLY A C 1
ATOM 604 O O . GLY A 1 84 ? -26.531 5.857 19.143 1.00 62.16 84 GLY A O 1
#

Radius of gyration: 17.16 Å; chains: 1; bounding box: 42×24×42 Å

InterPro domains:
  IPR003474 Gluconate transporter [PF02447] (6-84)
  IPR003474 Gluconate transporter [PTHR30354] (3-84)

Sequence (84 aa):
MTPLMLMIVAGAGIALLLFLVLKYKFQPFVALMLVSIIVALVAGVKPADLVTTMEGGMGKTLGHIAIIIALGAMIGRIIELSGG

Secondary structure (DSSP, 8-state):
--HHHHHHHHHHHHHHHHHHHHTS---HHHHHHHHHHHHHHHTT--HHHHHHHHHHHHHHHHHHHHHHHHHHHHHHHHHHHTT-

Organism: NCBI:txid875330

Foldseek 3Di:
DDPVVLVVLVVVLVVQLCCCCVPVVPDSVVSNLVSLLVSCVVVVPDPVCSVVVCCVVVVVVCVVVVVVVVVVVVVVVVCVVVVD